Protein AF-A0A1X1DIR3-F1 (afdb_monomer)

Solvent-accessible surface area (backbone atoms only — not comparable to full-atom values): 4986 Å² total; per-residue (Å²): 132,87,90,78,65,79,62,56,61,50,54,51,51,50,50,53,52,51,50,53,53,48,54,52,51,36,52,52,50,52,51,51,53,52,51,51,38,52,73,70,72,45,75,92,44,71,67,52,52,50,55,50,44,52,55,47,54,76,70,54,81,52,68,68,61,42,49,44,48,49,52,48,44,51,53,54,48,54,52,48,52,51,69,72,74,103

Organism: NCBI:txid665914

Foldseek 3Di:
DDPPDPVPVVVVVVVVVVVVVLVVLLVVVLVVQVVVCVVVVHDDDLVSSLVSLVVCLVVDDDPVNNVSSVVSNVVSVVVVVVVVVD

Sequence (86 aa):
MQTMTPQTDKEIAEYFNKQESAAINEMEILGTVVAEILQAGQPINNKAIITKLIQRLELESDVVTLDIYRHVLELVVHKTEDDILS

Radius of gyration: 17.59 Å; Cα contacts (8 Å, |Δi|>4): 44; chains: 1; bounding box: 55×17×46 Å

Secondary structure (DSSP, 8-state):
-----HHHHHHHHHHHHHHHHHHHHHHHHHHHHHHHHHHTT----HHHHHHHHHHHHHH---HHHHHHHHHHHHHHHHHHHHHHH-

Mean predicted aligned error: 8.48 Å

Nearest PDB structures (foldseek):
  2oxl-assembly1_B  TM=9.897E-01  e=7.319E-04  Escherichia coli
  2ymb-assembly2_C  TM=6.043E-01  e=1.873E+00  Homo sapiens
  4a5x-assembly2_B  TM=6.021E-01  e=3.508E+00  Homo sapiens
  2crb-assembly1_A  TM=2.847E-01  e=8.449E+00  Mus musculus

Structure (mmCIF, N/CA/C/O backbone):
data_AF-A0A1X1DIR3-F1
#
_entry.id   AF-A0A1X1DIR3-F1
#
loop_
_atom_site.group_PDB
_atom_site.id
_atom_site.type_symbol
_atom_site.label_atom_id
_atom_site.label_alt_id
_atom_site.label_comp_id
_atom_site.label_asym_id
_atom_site.label_entity_id
_atom_site.label_seq_id
_atom_site.pdbx_PDB_ins_code
_atom_site.Cartn_x
_atom_site.Cartn_y
_atom_site.Cartn_z
_atom_site.occupancy
_atom_site.B_iso_or_equiv
_atom_site.auth_seq_id
_atom_site.auth_comp_id
_atom_site.auth_asym_id
_atom_site.auth_atom_id
_atom_site.pdbx_PDB_model_num
ATOM 1 N N . MET A 1 1 ? 42.779 -0.374 -29.976 1.00 39.53 1 MET A N 1
ATOM 2 C CA . MET A 1 1 ? 42.145 0.309 -28.831 1.00 39.53 1 MET A CA 1
ATOM 3 C C . MET A 1 1 ? 40.666 -0.033 -28.874 1.00 39.53 1 MET A C 1
ATOM 5 O O . MET A 1 1 ? 40.012 0.333 -29.839 1.00 39.53 1 MET A O 1
ATOM 9 N N . GLN A 1 2 ? 40.192 -0.863 -27.942 1.00 42.22 2 GLN A N 1
ATOM 10 C CA . GLN A 1 2 ? 38.810 -1.354 -27.912 1.00 42.22 2 GLN A CA 1
ATOM 11 C C . GLN A 1 2 ? 37.895 -0.229 -27.414 1.00 42.22 2 GLN A C 1
ATOM 13 O O . GLN A 1 2 ? 37.914 0.097 -26.234 1.00 42.22 2 GLN A O 1
ATOM 18 N N . THR A 1 3 ? 37.125 0.390 -28.307 1.00 46.75 3 THR A N 1
ATOM 19 C CA . THR A 1 3 ? 36.060 1.332 -27.937 1.00 46.75 3 THR A CA 1
ATOM 20 C C . THR A 1 3 ? 34.809 0.536 -27.588 1.00 46.75 3 THR A C 1
ATOM 22 O O . THR A 1 3 ? 33.954 0.289 -28.435 1.00 46.75 3 THR A O 1
ATOM 25 N N . MET A 1 4 ? 34.728 0.089 -26.344 1.00 52.41 4 MET A N 1
ATOM 26 C CA . MET A 1 4 ? 33.499 -0.410 -25.740 1.00 52.41 4 MET A CA 1
ATOM 27 C C . MET A 1 4 ? 33.132 0.630 -24.685 1.00 52.41 4 MET A C 1
ATOM 29 O O . MET A 1 4 ? 34.005 0.871 -23.865 1.00 52.41 4 MET A O 1
ATOM 33 N N . THR A 1 5 ? 31.947 1.263 -24.769 1.00 53.72 5 THR A N 1
ATOM 34 C CA . THR A 1 5 ? 31.166 1.903 -23.665 1.00 53.72 5 THR A CA 1
ATOM 35 C C . THR A 1 5 ? 30.242 3.103 -24.026 1.00 53.72 5 THR A C 1
ATOM 37 O O . THR A 1 5 ? 29.954 3.884 -23.136 1.00 53.72 5 THR A O 1
ATOM 40 N N . PRO A 1 6 ? 29.659 3.310 -25.229 1.00 56.88 6 PRO A N 1
ATOM 41 C CA . PRO A 1 6 ? 28.508 4.231 -25.332 1.00 56.88 6 PRO A CA 1
ATOM 42 C C . PRO A 1 6 ? 27.172 3.573 -24.930 1.00 56.88 6 PRO A C 1
ATOM 44 O O . PRO A 1 6 ? 26.189 4.268 -24.685 1.00 56.88 6 PRO A O 1
ATOM 47 N N . GLN A 1 7 ? 27.117 2.237 -24.889 1.00 59.84 7 GLN A N 1
ATOM 48 C CA . GLN A 1 7 ? 25.908 1.481 -24.542 1.00 59.84 7 GLN A CA 1
ATOM 49 C C . GLN A 1 7 ? 25.705 1.399 -23.023 1.00 59.84 7 GLN A C 1
ATOM 51 O O . GLN A 1 7 ? 24.605 1.635 -22.541 1.00 59.84 7 GLN A O 1
ATOM 56 N N . THR A 1 8 ? 26.793 1.210 -22.273 1.00 69.12 8 THR A N 1
ATOM 57 C CA . THR A 1 8 ? 26.774 1.073 -20.811 1.00 69.12 8 THR A CA 1
ATOM 58 C C . THR A 1 8 ? 26.277 2.339 -20.107 1.00 69.12 8 THR A C 1
ATOM 60 O O . THR A 1 8 ? 25.453 2.244 -19.207 1.00 69.12 8 THR A O 1
ATOM 63 N N . ASP A 1 9 ? 26.697 3.531 -20.546 1.00 72.94 9 ASP A N 1
ATOM 64 C CA . ASP A 1 9 ? 26.253 4.795 -19.936 1.00 72.94 9 ASP A CA 1
ATOM 65 C C . ASP A 1 9 ? 24.752 5.053 -20.150 1.00 72.94 9 ASP A C 1
ATOM 67 O O . ASP A 1 9 ? 24.073 5.586 -19.271 1.00 72.94 9 ASP A O 1
ATOM 71 N N . LYS A 1 10 ? 24.214 4.639 -21.306 1.00 77.56 10 LYS A N 1
ATOM 72 C CA . LYS A 1 10 ? 22.776 4.722 -21.595 1.00 77.56 10 LYS A CA 1
ATOM 73 C C . LYS A 1 10 ? 21.976 3.736 -20.754 1.00 77.56 10 LYS A C 1
ATOM 75 O O . LYS A 1 10 ? 20.986 4.141 -20.160 1.00 77.56 10 LYS A O 1
ATOM 80 N N . GLU A 1 11 ? 22.433 2.492 -20.645 1.00 77.25 11 GLU A N 1
ATOM 81 C CA . GLU A 1 11 ? 21.781 1.468 -19.819 1.00 77.25 11 GLU A CA 1
ATOM 82 C C . GLU A 1 11 ? 21.753 1.867 -18.335 1.00 77.25 11 GLU A C 1
ATOM 84 O O . GLU A 1 11 ? 20.741 1.684 -17.660 1.00 77.25 11 GLU A O 1
ATOM 89 N N . ILE A 1 12 ? 22.831 2.482 -17.836 1.00 79.88 12 ILE A N 1
ATOM 90 C CA . ILE A 1 12 ? 22.895 3.021 -16.472 1.00 79.88 12 ILE A CA 1
ATOM 91 C C . ILE A 1 12 ? 21.898 4.176 -16.297 1.00 79.88 12 ILE A C 1
ATOM 93 O O . ILE A 1 12 ? 21.147 4.199 -15.322 1.00 79.88 12 ILE A O 1
ATOM 97 N N . ALA A 1 13 ? 21.855 5.123 -17.239 1.00 81.19 13 ALA A N 1
ATOM 98 C CA . ALA A 1 13 ? 20.910 6.236 -17.187 1.00 81.19 13 ALA A CA 1
ATOM 99 C C . ALA A 1 13 ? 19.446 5.762 -17.254 1.00 81.19 13 ALA A C 1
ATOM 101 O O . ALA A 1 13 ? 18.604 6.258 -16.508 1.00 81.19 13 ALA A O 1
ATOM 102 N N . GLU A 1 14 ? 19.129 4.783 -18.105 1.00 77.44 14 GLU A N 1
ATOM 103 C CA . GLU A 1 14 ? 17.796 4.173 -18.179 1.00 77.44 14 GLU A CA 1
ATOM 104 C C . GLU A 1 14 ? 17.432 3.433 -16.886 1.00 77.44 14 GLU A C 1
ATOM 106 O O . GLU A 1 14 ? 16.302 3.551 -16.416 1.00 77.44 14 GLU A O 1
ATOM 111 N N . TYR A 1 15 ? 18.385 2.738 -16.259 1.00 77.88 15 TYR A N 1
ATOM 112 C CA . TYR A 1 15 ? 18.181 2.087 -14.964 1.00 77.88 15 TYR A CA 1
ATOM 113 C C . TYR A 1 15 ? 17.849 3.093 -13.852 1.00 77.88 15 TYR A C 1
ATOM 115 O O . TYR A 1 15 ? 16.883 2.898 -13.112 1.00 77.88 15 TYR A O 1
ATOM 123 N N . PHE A 1 16 ? 18.601 4.196 -13.750 1.00 78.50 16 PHE A N 1
ATOM 124 C CA . PHE A 1 16 ? 18.316 5.245 -12.765 1.00 78.50 16 PHE A CA 1
ATOM 125 C C . PHE A 1 16 ? 16.968 5.930 -13.017 1.00 78.50 16 PHE A C 1
ATOM 127 O O . PHE A 1 16 ? 16.194 6.078 -12.076 1.00 78.50 16 PHE A O 1
ATOM 134 N N . ASN A 1 17 ? 16.638 6.255 -14.272 1.00 76.06 17 ASN A N 1
ATOM 135 C CA . ASN A 1 17 ? 15.332 6.826 -14.623 1.00 76.06 17 ASN A CA 1
ATOM 136 C C . ASN A 1 17 ? 14.171 5.871 -14.308 1.00 76.06 17 ASN A C 1
ATOM 138 O O . ASN A 1 17 ? 13.118 6.302 -13.835 1.00 76.06 17 ASN A O 1
ATOM 142 N N . LYS A 1 18 ? 14.351 4.565 -14.546 1.00 74.94 18 LYS A N 1
ATOM 143 C CA . LYS A 1 18 ? 13.344 3.549 -14.225 1.00 74.94 18 LYS A CA 1
ATOM 144 C C . LYS A 1 18 ? 13.120 3.434 -12.717 1.00 74.94 18 LYS A C 1
ATOM 146 O O . LYS A 1 18 ? 11.972 3.339 -12.296 1.00 74.94 18 LYS A O 1
ATOM 151 N N . GLN A 1 19 ? 14.185 3.471 -11.916 1.00 72.81 19 GLN A N 1
ATOM 152 C CA . GLN A 1 19 ? 14.071 3.470 -10.454 1.00 72.81 19 GLN A CA 1
ATOM 153 C C . GLN A 1 19 ? 13.417 4.748 -9.922 1.00 72.81 19 GLN A C 1
ATOM 155 O O . GLN A 1 19 ? 12.570 4.660 -9.044 1.00 72.81 19 GLN A O 1
ATOM 160 N N . GLU A 1 20 ? 13.764 5.919 -10.462 1.00 73.88 20 GLU A N 1
ATOM 161 C CA . GLU A 1 20 ? 13.131 7.182 -10.065 1.00 73.88 20 GLU A CA 1
ATOM 162 C C . GLU A 1 20 ? 11.631 7.174 -10.385 1.00 73.88 20 GLU A C 1
ATOM 164 O O . GLU A 1 20 ? 10.809 7.490 -9.528 1.00 73.88 20 GLU A O 1
ATOM 169 N N . SER A 1 21 ? 11.265 6.711 -11.583 1.00 73.88 21 SER A N 1
ATOM 170 C CA . SER A 1 21 ? 9.860 6.557 -11.979 1.00 73.88 21 SER A CA 1
ATOM 171 C C . SER A 1 21 ? 9.120 5.560 -11.080 1.00 73.88 21 SER A C 1
ATOM 173 O O . SER A 1 21 ? 7.984 5.811 -10.689 1.00 73.88 21 SER A O 1
ATOM 175 N N . ALA A 1 22 ? 9.758 4.442 -10.720 1.00 74.44 22 ALA A N 1
ATOM 176 C CA . ALA A 1 22 ? 9.183 3.460 -9.803 1.00 74.44 22 ALA A CA 1
ATOM 177 C C . ALA A 1 22 ? 8.971 4.045 -8.397 1.00 74.44 22 ALA A C 1
ATOM 179 O O . ALA A 1 22 ? 7.879 3.911 -7.855 1.00 74.44 22 ALA A O 1
ATOM 180 N N . ALA A 1 23 ? 9.955 4.7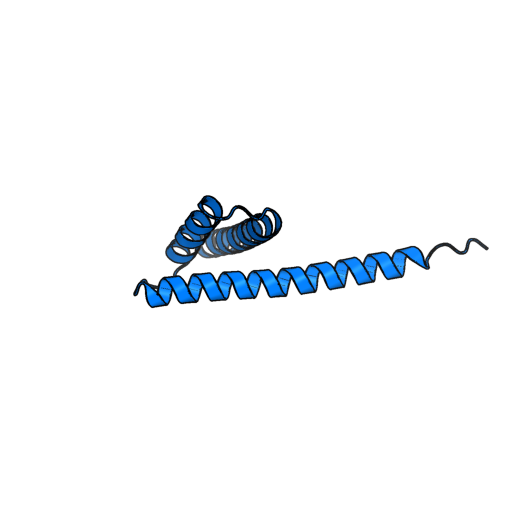67 -7.856 1.00 71.88 23 ALA A N 1
ATOM 181 C CA . ALA A 1 23 ? 9.860 5.404 -6.544 1.00 71.88 23 ALA A CA 1
ATOM 182 C C . ALA A 1 23 ? 8.743 6.463 -6.481 1.00 71.88 23 ALA A C 1
ATOM 184 O O . ALA A 1 23 ? 8.036 6.569 -5.477 1.00 71.88 23 ALA A O 1
ATOM 185 N N . ILE A 1 24 ? 8.552 7.230 -7.562 1.00 74.44 24 ILE A N 1
ATOM 186 C CA . ILE A 1 24 ? 7.432 8.176 -7.684 1.00 74.44 24 ILE A CA 1
ATOM 187 C C . ILE A 1 24 ? 6.098 7.417 -7.639 1.00 74.44 24 ILE A C 1
ATOM 189 O O . ILE A 1 24 ? 5.229 7.756 -6.834 1.00 74.44 24 ILE A O 1
ATOM 193 N N . ASN A 1 25 ? 5.968 6.339 -8.417 1.00 85.06 25 ASN A N 1
ATOM 194 C CA . ASN A 1 25 ? 4.745 5.537 -8.469 1.00 85.06 25 ASN A CA 1
ATOM 195 C C . ASN A 1 25 ? 4.424 4.856 -7.124 1.00 85.06 25 ASN A C 1
ATOM 197 O O . ASN A 1 25 ? 3.265 4.798 -6.713 1.00 85.06 25 ASN A O 1
ATOM 201 N N . GLU A 1 26 ? 5.437 4.359 -6.411 1.00 88.94 26 GLU A N 1
ATOM 202 C CA . GLU A 1 26 ? 5.285 3.756 -5.082 1.00 88.94 26 GLU A CA 1
ATOM 203 C C . GLU A 1 26 ? 4.738 4.767 -4.064 1.00 88.94 26 GLU 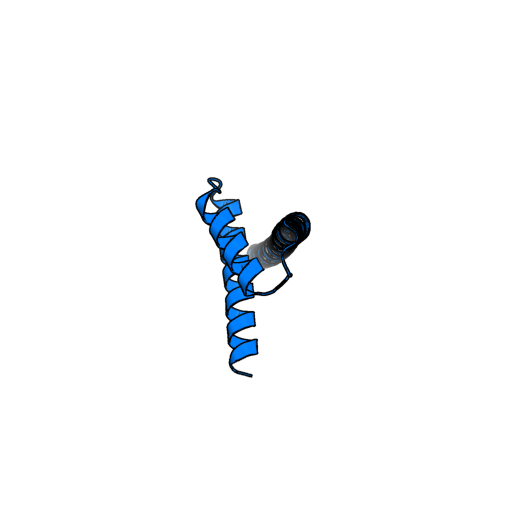A C 1
ATOM 205 O O . GLU A 1 26 ? 3.819 4.456 -3.300 1.00 88.94 26 GLU A O 1
ATOM 210 N N . MET A 1 27 ? 5.25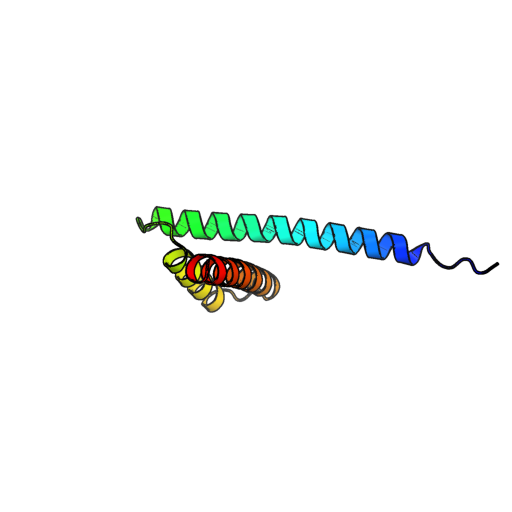8 6.000 -4.078 1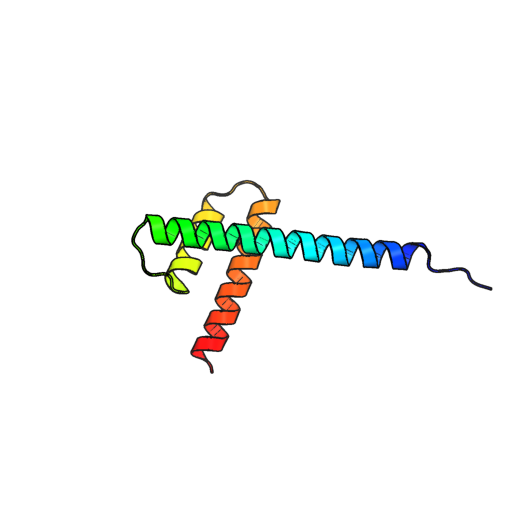.00 88.94 27 MET A N 1
ATOM 211 C CA . MET A 1 27 ? 4.801 7.069 -3.191 1.00 88.94 27 MET A CA 1
ATOM 212 C C . MET A 1 27 ? 3.361 7.497 -3.498 1.00 88.94 27 MET A C 1
ATOM 214 O O . MET A 1 27 ? 2.578 7.706 -2.569 1.00 88.94 27 MET A O 1
ATOM 218 N N . GLU A 1 28 ? 2.986 7.593 -4.776 1.00 91.00 28 GLU A N 1
ATOM 219 C CA . GLU A 1 28 ? 1.608 7.899 -5.181 1.00 91.00 28 GLU A CA 1
ATOM 220 C C . GLU A 1 28 ? 0.622 6.815 -4.729 1.00 91.00 28 GLU A C 1
ATOM 222 O O . GLU A 1 28 ? -0.457 7.115 -4.202 1.00 91.00 28 GLU A O 1
ATOM 227 N N . ILE A 1 29 ? 1.005 5.545 -4.871 1.00 91.00 29 ILE A N 1
ATOM 228 C CA . ILE A 1 29 ? 0.199 4.404 -4.433 1.00 91.00 29 ILE A CA 1
ATOM 229 C C . ILE A 1 29 ? 0.041 4.395 -2.914 1.00 91.00 29 ILE A C 1
ATOM 231 O O . ILE A 1 29 ? -1.078 4.250 -2.411 1.00 91.00 29 ILE A O 1
ATOM 235 N N . LEU A 1 30 ? 1.127 4.610 -2.172 1.00 92.25 30 LEU A N 1
ATOM 236 C CA . LEU A 1 30 ? 1.072 4.688 -0.718 1.00 92.25 30 LEU A CA 1
ATOM 237 C C . LEU A 1 30 ? 0.208 5.869 -0.256 1.00 92.25 30 LEU A C 1
ATOM 239 O O . LEU A 1 30 ? -0.630 5.706 0.632 1.00 92.25 30 LEU A O 1
ATOM 243 N N . GLY A 1 31 ? 0.350 7.035 -0.892 1.00 93.12 31 GLY A N 1
ATOM 244 C CA . GLY A 1 3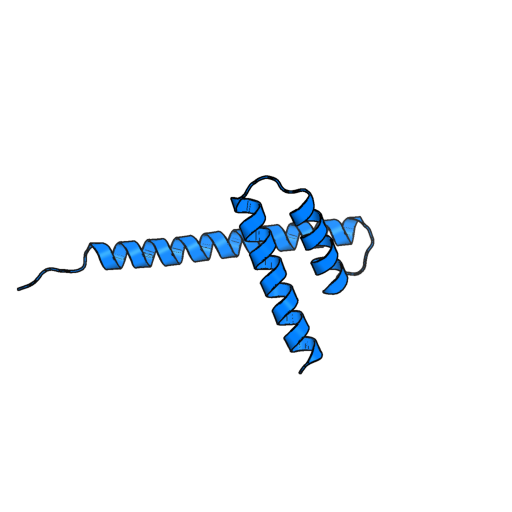1 ? -0.481 8.209 -0.630 1.00 93.12 31 GLY A CA 1
ATOM 245 C C . GLY A 1 31 ? -1.967 7.937 -0.869 1.00 93.12 31 GLY A C 1
ATOM 246 O O . GLY A 1 31 ? -2.802 8.280 -0.032 1.00 93.12 31 GLY A O 1
ATOM 247 N N . THR A 1 32 ? -2.293 7.242 -1.960 1.00 92.69 32 THR A N 1
ATOM 248 C CA . THR A 1 32 ? -3.664 6.824 -2.283 1.00 92.69 32 THR A CA 1
ATOM 249 C C . THR A 1 32 ? -4.228 5.887 -1.216 1.00 92.69 32 THR A C 1
ATOM 251 O O . THR A 1 32 ? -5.326 6.108 -0.707 1.00 92.69 32 THR A O 1
ATOM 254 N N . VAL A 1 33 ? -3.463 4.872 -0.813 1.00 94.19 33 VAL A N 1
ATOM 255 C CA . VAL A 1 33 ? -3.868 3.918 0.230 1.00 94.19 33 VAL A CA 1
ATOM 256 C C . VAL A 1 33 ? -4.106 4.619 1.565 1.00 94.19 33 VAL A C 1
ATOM 258 O O . VAL A 1 33 ? -5.127 4.386 2.214 1.00 94.19 33 VAL A O 1
ATOM 261 N N . VAL A 1 34 ? -3.203 5.514 1.964 1.00 95.00 34 VAL A N 1
ATOM 262 C CA . VAL A 1 34 ? -3.340 6.301 3.195 1.00 95.00 34 VAL A CA 1
ATOM 263 C C . VAL A 1 34 ? -4.581 7.193 3.138 1.00 95.00 34 VAL A C 1
ATOM 265 O O . VAL A 1 34 ? -5.344 7.241 4.104 1.00 95.00 34 VAL A O 1
ATOM 268 N N . ALA A 1 35 ? -4.831 7.854 2.006 1.00 95.56 35 ALA A N 1
ATOM 269 C CA . ALA A 1 35 ? -6.023 8.671 1.816 1.00 95.56 35 ALA A CA 1
ATOM 270 C C . ALA A 1 35 ? -7.314 7.843 1.907 1.00 95.56 35 ALA A C 1
ATOM 272 O O . ALA A 1 35 ? -8.298 8.308 2.480 1.00 95.56 35 ALA A O 1
ATOM 273 N N . GLU A 1 36 ? -7.333 6.620 1.377 1.00 94.12 36 GLU A N 1
ATOM 274 C CA . GLU A 1 36 ? -8.486 5.718 1.477 1.00 94.12 36 GLU A CA 1
ATOM 275 C C . GLU A 1 36 ? -8.738 5.255 2.920 1.00 94.12 36 GLU A C 1
ATOM 277 O O . GLU A 1 36 ? -9.887 5.213 3.360 1.00 94.12 36 GLU A O 1
ATOM 282 N N . ILE A 1 37 ? -7.680 4.958 3.679 1.00 95.31 37 ILE A N 1
ATOM 283 C CA . ILE A 1 37 ? -7.768 4.588 5.103 1.00 95.31 37 ILE A CA 1
ATOM 284 C C . ILE A 1 37 ? -8.327 5.754 5.928 1.00 95.31 37 ILE A C 1
ATOM 286 O O . ILE A 1 37 ? -9.231 5.560 6.744 1.00 95.31 37 ILE A O 1
ATOM 290 N N . LEU A 1 38 ? -7.838 6.973 5.677 1.00 95.62 38 LEU A N 1
ATOM 291 C CA . LEU A 1 38 ? -8.330 8.187 6.330 1.00 95.62 38 LEU A CA 1
ATOM 292 C C . LEU A 1 38 ? -9.804 8.451 6.019 1.00 95.62 38 LEU A C 1
ATOM 294 O O . LEU A 1 38 ? -10.580 8.741 6.927 1.00 95.62 38 LEU A O 1
ATOM 298 N N . GLN A 1 39 ? -10.204 8.320 4.752 1.00 95.00 39 GLN A N 1
ATOM 299 C CA . GLN A 1 39 ? -11.598 8.492 4.331 1.00 95.00 39 GLN A CA 1
ATOM 300 C C . GLN A 1 39 ? -12.528 7.439 4.945 1.00 95.00 39 GLN A C 1
ATOM 302 O O . GLN A 1 39 ? -13.681 7.741 5.243 1.00 95.00 39 GLN A O 1
ATOM 307 N N . ALA A 1 40 ? -12.026 6.226 5.191 1.00 92.94 40 ALA A N 1
ATOM 308 C CA . ALA A 1 40 ? -12.747 5.181 5.914 1.00 92.94 40 ALA A CA 1
ATOM 309 C C . ALA A 1 40 ? -12.818 5.421 7.438 1.00 92.94 40 ALA A C 1
ATOM 311 O O . ALA A 1 40 ? -13.421 4.621 8.155 1.00 92.94 40 ALA A O 1
ATOM 312 N N . GLY A 1 41 ? -12.200 6.493 7.952 1.00 93.19 41 GLY A N 1
ATOM 313 C CA . GLY A 1 41 ? -12.143 6.803 9.382 1.00 93.19 41 GLY A CA 1
ATOM 314 C C . GLY A 1 41 ? -11.291 5.819 10.186 1.00 93.19 41 GLY A C 1
ATOM 315 O O . GLY A 1 41 ? -11.464 5.696 11.399 1.00 93.19 41 GLY A O 1
ATOM 316 N N . GLN A 1 42 ? -10.398 5.083 9.523 1.00 93.00 42 GLN A N 1
ATOM 317 C CA . GLN A 1 42 ? -9.552 4.082 10.158 1.00 93.00 42 GLN A CA 1
ATOM 318 C C . GLN A 1 42 ? -8.217 4.697 10.607 1.00 93.00 42 GLN A C 1
ATOM 320 O O . 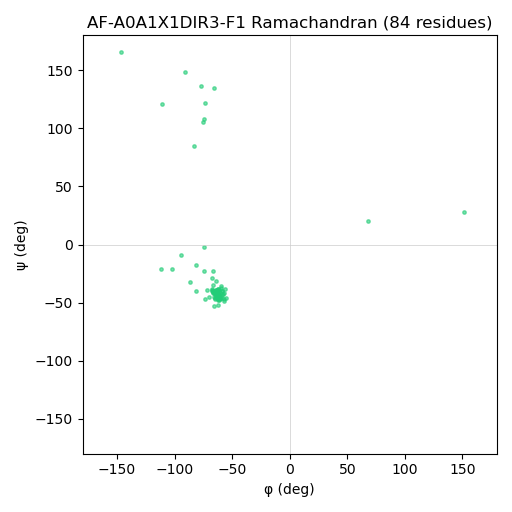GLN A 1 42 ? -7.700 5.611 9.961 1.00 93.00 42 GLN A O 1
ATOM 325 N N . PRO A 1 43 ? -7.620 4.202 11.706 1.00 92.38 43 PRO A N 1
ATOM 326 C CA . PRO A 1 43 ? -6.295 4.642 12.117 1.00 92.38 43 PRO A CA 1
ATOM 327 C C . PRO A 1 43 ? -5.247 4.225 11.081 1.00 92.38 43 PRO A C 1
ATOM 329 O O . PRO A 1 43 ? -5.217 3.069 10.651 1.00 92.38 43 PRO A O 1
ATOM 332 N N . ILE A 1 44 ? -4.347 5.147 10.731 1.00 93.31 44 ILE A N 1
ATOM 333 C CA . ILE A 1 44 ? -3.192 4.830 9.890 1.00 93.31 44 ILE A CA 1
ATOM 334 C C . ILE A 1 44 ? -2.186 4.056 10.740 1.00 93.31 44 ILE A C 1
ATOM 336 O O . ILE A 1 44 ? -1.543 4.605 11.632 1.00 93.31 44 ILE A O 1
ATOM 340 N N . ASN A 1 45 ? -2.067 2.765 10.464 1.00 92.62 45 ASN A N 1
ATOM 341 C CA . ASN A 1 45 ? -1.034 1.896 11.010 1.00 92.62 45 ASN A CA 1
ATOM 342 C C . ASN A 1 45 ? -0.656 0.842 9.967 1.00 92.62 45 ASN A C 1
ATOM 344 O O . ASN A 1 45 ? -1.386 0.630 8.995 1.00 92.62 45 ASN A O 1
ATOM 348 N N . ASN A 1 46 ? 0.464 0.156 10.190 1.00 92.62 46 ASN A N 1
ATOM 349 C CA . ASN A 1 46 ? 0.999 -0.813 9.234 1.00 92.62 46 ASN A CA 1
ATOM 350 C C . ASN A 1 46 ? -0.025 -1.904 8.895 1.00 92.62 46 ASN A C 1
ATOM 352 O O . ASN A 1 46 ? -0.190 -2.247 7.730 1.00 92.62 46 ASN A O 1
ATOM 356 N N . LYS A 1 47 ? -0.811 -2.374 9.875 1.00 93.38 47 LYS A N 1
ATOM 357 C CA . LYS A 1 47 ? -1.887 -3.350 9.641 1.00 93.38 47 LYS A CA 1
ATOM 358 C C . LYS A 1 47 ? -2.957 -2.815 8.682 1.00 93.38 47 LYS A C 1
ATOM 360 O O . LYS A 1 47 ? -3.378 -3.547 7.787 1.00 93.38 47 LYS A O 1
ATOM 365 N N . ALA A 1 48 ? -3.416 -1.578 8.867 1.00 94.69 48 ALA A N 1
ATOM 366 C CA . ALA A 1 48 ? -4.414 -0.952 8.002 1.00 94.69 48 ALA A CA 1
ATOM 367 C C . ALA A 1 48 ? -3.871 -0.761 6.578 1.00 94.69 48 ALA A C 1
ATOM 369 O O . ALA A 1 48 ? -4.562 -1.094 5.618 1.00 94.69 48 ALA A O 1
ATOM 370 N N . ILE A 1 49 ? -2.617 -0.317 6.453 1.00 94.88 49 ILE A N 1
ATOM 371 C CA . ILE A 1 49 ? -1.925 -0.140 5.168 1.00 94.88 49 ILE A CA 1
ATOM 372 C C . ILE A 1 49 ? -1.780 -1.484 4.443 1.00 94.88 49 ILE A C 1
ATOM 374 O O . ILE A 1 49 ? -2.235 -1.610 3.310 1.00 94.88 49 ILE A O 1
ATOM 378 N N . ILE A 1 50 ? -1.243 -2.510 5.111 1.00 95.31 50 ILE A N 1
ATOM 379 C CA . ILE A 1 50 ? -1.078 -3.869 4.567 1.00 95.31 50 ILE A CA 1
ATOM 380 C C . ILE A 1 50 ? -2.422 -4.447 4.118 1.00 95.31 50 ILE A C 1
ATOM 382 O O . ILE A 1 50 ? -2.549 -4.923 2.993 1.00 95.31 50 ILE A O 1
ATOM 386 N N . THR A 1 51 ? -3.450 -4.363 4.970 1.00 95.38 51 THR A N 1
ATOM 387 C CA . THR A 1 51 ? -4.794 -4.869 4.643 1.00 95.38 51 THR A CA 1
ATOM 388 C C . THR A 1 51 ? -5.334 -4.191 3.388 1.00 95.38 51 THR A C 1
ATOM 390 O O . THR A 1 51 ? -5.899 -4.846 2.514 1.00 95.38 51 THR A O 1
ATOM 393 N N . LYS A 1 52 ? -5.146 -2.874 3.282 1.00 95.25 52 LYS A N 1
ATOM 394 C CA . LYS A 1 52 ? -5.657 -2.103 2.157 1.00 95.25 52 LYS A CA 1
ATOM 395 C C . LYS A 1 52 ? -4.890 -2.374 0.861 1.00 95.25 52 LYS A C 1
ATOM 397 O O . LYS A 1 52 ? -5.519 -2.491 -0.187 1.00 95.25 52 LYS A O 1
ATOM 402 N N . LEU A 1 53 ? -3.569 -2.531 0.932 1.00 95.38 53 LEU A N 1
ATOM 403 C CA . LEU A 1 53 ? -2.732 -2.934 -0.202 1.00 95.38 53 LEU A CA 1
ATOM 404 C C . LEU A 1 53 ? -3.137 -4.313 -0.738 1.00 95.38 53 LEU A C 1
ATOM 406 O O . LEU A 1 53 ? -3.297 -4.461 -1.946 1.00 95.38 53 LEU A O 1
ATOM 410 N N . ILE A 1 54 ? -3.391 -5.291 0.140 1.00 95.56 54 ILE A N 1
ATOM 411 C CA . ILE A 1 54 ? -3.878 -6.624 -0.258 1.00 95.56 54 ILE A CA 1
ATOM 412 C C . ILE A 1 54 ? -5.228 -6.521 -0.974 1.00 95.56 54 ILE A C 1
ATOM 414 O O . ILE A 1 54 ? -5.388 -7.076 -2.055 1.00 95.56 54 ILE A O 1
ATOM 418 N N . GLN A 1 55 ? -6.174 -5.746 -0.436 1.00 95.06 55 GLN A N 1
ATOM 419 C CA . GLN A 1 55 ? -7.464 -5.532 -1.102 1.00 95.06 55 GLN A CA 1
ATOM 420 C C . GLN A 1 55 ? -7.309 -4.915 -2.497 1.00 95.06 55 GLN A C 1
ATOM 422 O O . GLN A 1 55 ? -8.031 -5.289 -3.416 1.00 95.06 55 GLN A O 1
ATOM 427 N N . ARG A 1 56 ? -6.386 -3.960 -2.677 1.00 93.62 56 ARG A N 1
ATOM 428 C CA . ARG A 1 56 ? -6.123 -3.379 -4.002 1.00 93.62 56 ARG A CA 1
ATOM 429 C C . ARG A 1 56 ? -5.486 -4.399 -4.946 1.00 93.62 56 ARG A C 1
ATOM 431 O O . ARG A 1 56 ? -5.906 -4.466 -6.094 1.00 93.62 56 ARG A O 1
ATOM 438 N N . LEU A 1 57 ? -4.559 -5.227 -4.462 1.00 93.62 57 LEU A N 1
ATOM 439 C CA . LEU A 1 57 ? -3.953 -6.315 -5.240 1.00 93.62 57 LEU A CA 1
ATOM 440 C C . LEU A 1 57 ? -4.980 -7.337 -5.747 1.00 93.62 57 LEU A C 1
ATOM 442 O O . LEU A 1 57 ? -4.818 -7.861 -6.841 1.00 93.62 57 LEU A O 1
ATOM 446 N N . GLU A 1 58 ? -6.026 -7.628 -4.974 1.00 94.75 58 GLU A N 1
ATOM 447 C CA . GLU A 1 58 ? -7.082 -8.570 -5.378 1.00 94.75 58 GLU A CA 1
ATOM 448 C C . GLU A 1 58 ? -8.044 -7.995 -6.431 1.00 94.75 58 GLU A C 1
ATOM 450 O O . GLU A 1 58 ? -8.707 -8.753 -7.140 1.00 94.75 58 GLU A O 1
ATOM 455 N N . LEU A 1 59 ? -8.143 -6.666 -6.518 1.00 93.81 59 LEU A N 1
ATOM 456 C CA . LEU A 1 59 ? -9.070 -5.962 -7.409 1.00 93.81 59 LEU A CA 1
ATOM 457 C C . LEU A 1 59 ? -8.392 -5.402 -8.664 1.00 93.81 59 LEU A C 1
ATOM 459 O O . LEU A 1 59 ? -9.073 -5.127 -9.653 1.00 93.81 59 LEU A O 1
ATOM 463 N N . GLU A 1 60 ? -7.075 -5.208 -8.627 1.00 93.19 60 GLU A N 1
ATOM 464 C CA . GLU A 1 60 ? -6.311 -4.665 -9.743 1.00 93.19 60 GLU A CA 1
ATOM 465 C C . GLU A 1 60 ? -6.092 -5.722 -10.831 1.00 93.19 60 GLU A C 1
ATOM 467 O O . GLU A 1 60 ? -5.778 -6.880 -10.562 1.00 93.19 60 GLU A O 1
ATOM 472 N N . SER A 1 61 ? -6.270 -5.314 -12.085 1.00 92.31 61 SER A N 1
ATOM 473 C CA . SER A 1 61 ? -6.091 -6.176 -13.259 1.00 92.31 61 SER A CA 1
ATOM 474 C C . SER A 1 61 ? -4.888 -5.763 -14.100 1.00 92.31 61 SER A C 1
ATOM 476 O O . SER A 1 61 ? -4.372 -6.578 -14.868 1.00 92.31 61 SER A O 1
ATOM 478 N N . ASP A 1 62 ? -4.432 -4.515 -13.972 1.00 92.50 62 ASP A N 1
ATOM 479 C CA . ASP A 1 62 ? -3.245 -4.051 -14.669 1.00 92.50 62 ASP A CA 1
ATOM 480 C C . ASP A 1 62 ? -1.975 -4.627 -14.032 1.00 92.50 62 ASP A C 1
ATOM 482 O O . ASP A 1 62 ? -1.688 -4.436 -12.851 1.00 92.50 62 ASP A O 1
ATOM 486 N N . VAL A 1 63 ? -1.188 -5.337 -14.838 1.00 89.75 63 VAL A N 1
ATOM 487 C CA . VAL A 1 63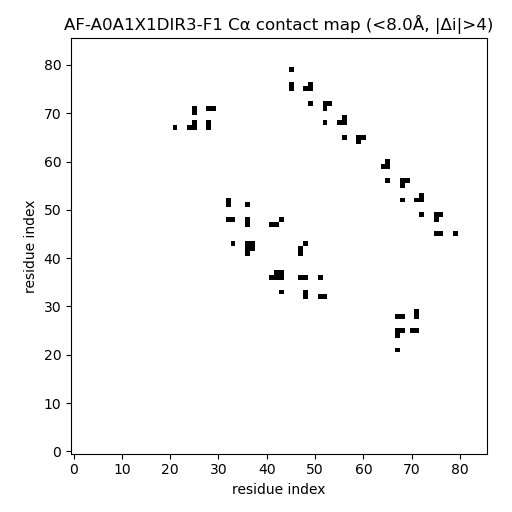 ? -0.002 -6.064 -14.364 1.00 89.75 63 VAL A CA 1
ATOM 488 C C . VAL A 1 63 ? 1.112 -5.138 -13.885 1.00 89.75 63 VAL A C 1
ATOM 490 O O . VAL A 1 63 ? 1.864 -5.531 -12.996 1.00 89.75 63 VAL A O 1
ATOM 493 N N . VAL A 1 64 ? 1.210 -3.925 -14.439 1.00 87.81 64 VAL A N 1
ATOM 494 C CA . VAL A 1 64 ? 2.216 -2.933 -14.035 1.00 87.81 64 VAL A CA 1
ATOM 495 C C . VAL A 1 64 ? 1.840 -2.345 -12.680 1.00 87.81 64 VAL A C 1
ATOM 497 O O . VAL A 1 64 ? 2.658 -2.303 -11.766 1.00 87.81 64 VAL A O 1
ATOM 500 N N . THR A 1 65 ? 0.577 -1.965 -12.520 1.00 87.69 65 THR A N 1
ATOM 501 C CA . THR A 1 65 ? 0.038 -1.435 -11.267 1.00 87.69 65 THR A CA 1
ATOM 502 C C . THR A 1 65 ? 0.070 -2.494 -10.160 1.00 87.69 65 THR A C 1
ATOM 504 O O . THR A 1 65 ? 0.452 -2.193 -9.029 1.00 87.69 65 THR A O 1
ATOM 507 N N . LEU A 1 66 ? -0.238 -3.756 -10.481 1.00 92.00 66 LEU A N 1
ATOM 508 C CA . LEU A 1 66 ? -0.074 -4.891 -9.567 1.00 92.00 66 LEU A CA 1
ATOM 509 C C . LEU A 1 66 ? 1.367 -5.034 -9.071 1.00 92.00 66 LEU A C 1
ATOM 511 O O . LEU A 1 66 ? 1.575 -5.322 -7.895 1.00 92.00 66 LEU A O 1
ATOM 515 N N . ASP A 1 67 ? 2.354 -4.860 -9.949 1.00 90.75 67 ASP A N 1
ATOM 516 C CA . ASP A 1 67 ? 3.768 -4.945 -9.582 1.00 90.75 67 ASP A CA 1
ATOM 517 C C . ASP A 1 67 ? 4.150 -3.854 -8.577 1.00 90.75 67 ASP A C 1
ATOM 519 O O . ASP A 1 67 ? 4.712 -4.147 -7.524 1.00 90.75 67 ASP A O 1
ATOM 523 N N . ILE A 1 68 ? 3.706 -2.619 -8.826 1.00 90.69 68 ILE A N 1
ATOM 524 C CA . ILE A 1 68 ? 3.918 -1.491 -7.911 1.00 90.69 68 ILE A CA 1
ATOM 525 C C . ILE A 1 68 ? 3.242 -1.762 -6.559 1.00 90.69 68 ILE A C 1
ATOM 527 O O . ILE A 1 68 ? 3.862 -1.594 -5.511 1.00 90.69 68 ILE A O 1
ATOM 531 N N . TYR A 1 69 ? 1.995 -2.245 -6.547 1.00 93.56 69 TYR A N 1
ATOM 532 C CA . TYR A 1 69 ? 1.317 -2.608 -5.300 1.00 93.56 69 TYR A CA 1
ATOM 533 C C . TYR A 1 69 ? 2.058 -3.706 -4.519 1.00 93.56 69 TYR A C 1
ATOM 535 O O . TYR A 1 69 ? 2.104 -3.638 -3.288 1.00 93.56 69 TYR A O 1
ATOM 543 N N . ARG A 1 70 ? 2.650 -4.702 -5.199 1.00 93.81 70 ARG A N 1
ATOM 544 C CA . ARG A 1 70 ? 3.462 -5.745 -4.546 1.00 93.81 70 ARG A CA 1
ATOM 545 C C . ARG A 1 70 ? 4.727 -5.162 -3.933 1.00 93.81 70 ARG A C 1
ATOM 547 O O . ARG A 1 70 ? 5.011 -5.469 -2.782 1.00 93.81 70 ARG A O 1
ATOM 554 N N . HIS A 1 71 ? 5.426 -4.302 -4.664 1.00 92.81 71 HIS A N 1
ATOM 555 C CA . HIS A 1 71 ? 6.629 -3.627 -4.182 1.00 92.81 71 HIS A CA 1
ATOM 556 C C . HIS A 1 71 ? 6.345 -2.765 -2.943 1.00 92.81 71 HIS A C 1
ATOM 558 O O . HIS A 1 71 ? 7.032 -2.876 -1.928 1.00 92.81 71 HIS A O 1
ATOM 564 N N . VAL A 1 72 ? 5.274 -1.963 -2.970 1.00 93.56 72 VAL A N 1
ATOM 565 C CA . VAL A 1 72 ? 4.871 -1.149 -1.810 1.00 93.56 72 VAL A CA 1
ATOM 566 C C . VAL A 1 72 ? 4.501 -2.036 -0.619 1.00 93.56 72 VAL A C 1
ATOM 568 O O . VAL A 1 72 ? 4.884 -1.740 0.513 1.00 93.56 72 VAL A O 1
ATOM 571 N N . LEU A 1 73 ? 3.774 -3.133 -0.851 1.00 94.44 73 LEU A N 1
ATOM 572 C CA . LEU A 1 73 ? 3.433 -4.087 0.204 1.00 94.44 73 LEU A CA 1
ATOM 573 C C . LEU A 1 73 ? 4.684 -4.712 0.823 1.00 94.44 73 LEU A C 1
ATOM 575 O O . LEU A 1 73 ? 4.790 -4.761 2.046 1.00 94.44 73 LEU A O 1
ATOM 579 N N . GLU A 1 74 ? 5.628 -5.147 -0.005 1.00 93.25 74 GLU A N 1
ATOM 580 C CA . GLU A 1 74 ? 6.902 -5.705 0.433 1.00 93.25 74 GLU A CA 1
ATOM 581 C C . GLU A 1 74 ? 7.670 -4.710 1.311 1.00 93.25 74 GLU A C 1
ATOM 583 O O . GLU A 1 74 ? 8.107 -5.070 2.403 1.00 93.25 74 GLU A O 1
ATOM 588 N N . LEU A 1 75 ? 7.768 -3.445 0.895 1.00 90.56 75 LEU A N 1
ATOM 589 C CA . LEU A 1 75 ? 8.451 -2.400 1.656 1.00 90.56 75 LEU A CA 1
ATOM 590 C C . LEU A 1 75 ? 7.798 -2.152 3.022 1.00 90.56 75 LEU A C 1
ATOM 592 O O . LEU A 1 75 ? 8.491 -2.049 4.036 1.00 90.56 75 LEU A O 1
ATOM 596 N N . VAL A 1 76 ? 6.464 -2.075 3.071 1.00 91.56 76 VAL A N 1
ATOM 597 C CA . VAL A 1 76 ? 5.729 -1.851 4.327 1.00 91.56 76 VAL A CA 1
ATOM 598 C C . VAL A 1 76 ? 5.855 -3.054 5.262 1.00 91.56 76 VAL A C 1
ATOM 600 O O . VAL A 1 76 ? 5.990 -2.866 6.472 1.00 91.56 76 VAL A O 1
ATOM 603 N N . VAL A 1 77 ? 5.827 -4.280 4.733 1.00 92.31 77 VAL A N 1
ATOM 604 C CA . VAL A 1 77 ? 5.997 -5.504 5.530 1.00 92.31 77 VAL A CA 1
ATOM 605 C C . VAL A 1 77 ? 7.405 -5.576 6.111 1.00 92.31 77 VAL A C 1
ATOM 607 O O . VAL A 1 77 ? 7.511 -5.648 7.331 1.00 92.31 77 VAL A O 1
ATOM 610 N N . HIS A 1 78 ? 8.453 -5.440 5.293 1.00 88.81 78 HIS A N 1
ATOM 611 C CA . HIS A 1 78 ? 9.840 -5.446 5.773 1.00 88.81 78 HIS A CA 1
ATOM 612 C C . HIS A 1 78 ? 10.065 -4.387 6.853 1.00 88.81 78 HIS A C 1
ATOM 614 O O . HIS A 1 78 ? 10.589 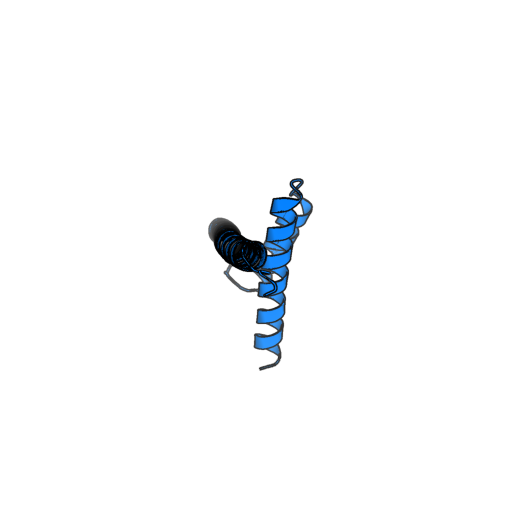-4.681 7.923 1.00 88.81 78 HIS A O 1
ATOM 620 N N . LYS A 1 79 ? 9.572 -3.162 6.620 1.00 85.44 79 LYS A N 1
ATOM 621 C CA . LYS A 1 79 ? 9.658 -2.091 7.614 1.00 85.44 79 LYS A CA 1
ATOM 622 C C . LYS A 1 79 ? 8.964 -2.464 8.927 1.00 85.44 79 LYS A C 1
ATOM 624 O O . LYS A 1 79 ? 9.476 -2.167 10.000 1.00 85.44 79 LYS A O 1
ATOM 629 N N . THR A 1 80 ? 7.807 -3.119 8.841 1.00 84.38 80 THR A N 1
ATOM 630 C CA . THR A 1 80 ? 7.053 -3.576 10.015 1.00 84.38 80 THR A CA 1
ATOM 631 C C . THR A 1 80 ? 7.778 -4.689 10.765 1.00 84.38 80 THR A C 1
ATOM 633 O O . THR A 1 80 ? 7.738 -4.707 11.991 1.00 84.38 80 THR A O 1
ATOM 636 N N . GLU A 1 81 ? 8.417 -5.619 10.056 1.00 81.12 81 GLU A N 1
ATOM 637 C CA . GLU A 1 81 ? 9.228 -6.677 10.663 1.00 81.12 81 GLU A CA 1
ATOM 638 C C . GLU A 1 81 ? 10.421 -6.084 11.420 1.00 81.12 81 GLU A C 1
ATOM 640 O O . GLU A 1 81 ? 10.643 -6.459 12.571 1.00 81.12 81 GLU A O 1
ATOM 645 N N . ASP A 1 82 ? 11.109 -5.099 10.833 1.00 76.81 82 ASP A N 1
ATOM 646 C CA . ASP A 1 82 ? 12.158 -4.333 11.515 1.00 76.81 82 ASP A CA 1
ATOM 647 C C . ASP A 1 82 ? 11.627 -3.627 12.776 1.00 76.81 82 ASP A C 1
ATOM 649 O O . ASP A 1 82 ? 12.244 -3.731 13.831 1.00 76.81 82 ASP A O 1
ATOM 653 N N . ASP A 1 83 ? 10.468 -2.957 12.713 1.00 73.69 83 ASP A N 1
ATOM 654 C CA . ASP A 1 83 ? 9.871 -2.254 13.866 1.00 73.69 83 ASP A CA 1
ATOM 655 C C . ASP A 1 83 ? 9.412 -3.207 15.001 1.00 73.69 83 ASP A C 1
ATOM 657 O O . ASP A 1 83 ? 9.277 -2.782 16.149 1.00 73.69 83 ASP A O 1
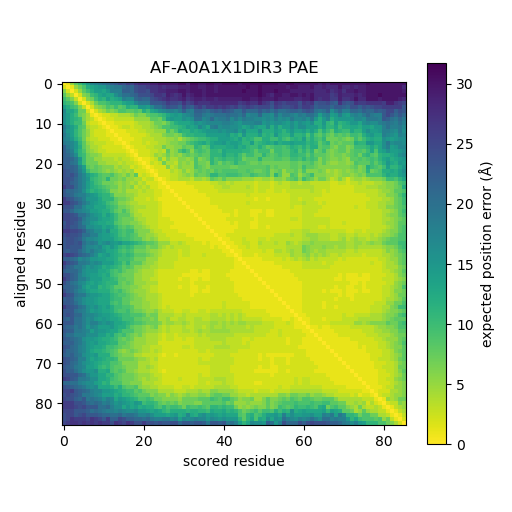ATOM 661 N N . ILE A 1 84 ? 9.139 -4.486 14.708 1.00 70.94 84 ILE A N 1
ATOM 662 C CA . ILE A 1 84 ? 8.767 -5.506 15.712 1.00 70.94 84 ILE A CA 1
ATOM 663 C C . ILE A 1 84 ? 10.007 -6.171 16.326 1.00 70.94 84 ILE A C 1
ATOM 665 O O . ILE A 1 84 ? 9.964 -6.603 17.480 1.00 70.94 84 ILE A O 1
ATOM 669 N N . LEU A 1 85 ? 11.084 -6.301 15.548 1.00 65.44 85 LEU A N 1
ATOM 670 C CA . LEU A 1 85 ? 12.315 -6.986 15.944 1.00 65.44 85 LEU A CA 1
ATOM 671 C C . LEU A 1 85 ? 13.388 -6.045 16.525 1.00 65.44 85 LEU A C 1
ATOM 673 O O . LEU A 1 85 ? 14.386 -6.555 17.042 1.00 65.44 85 LEU A O 1
ATOM 677 N N . SER A 1 86 ? 13.202 -4.718 16.453 1.00 53.44 86 SER A N 1
ATOM 678 C CA . SER A 1 86 ? 14.125 -3.703 16.998 1.00 53.44 86 SER A CA 1
ATOM 679 C C . SER A 1 86 ? 14.002 -3.475 18.502 1.00 53.44 86 SER A C 1
ATOM 681 O O . SER A 1 86 ? 12.850 -3.368 18.981 1.00 53.44 86 SER A O 1
#

pLDDT: mean 84.15, std 13.54, range [39.53, 95.62]

InterPro domains:
  IPR024753 Regulatory protein AriR [PF10798] (25-79)